Protein AF-A0A453P6X0-F1 (afdb_monomer_lite)

Sequence (161 aa):
MDALMANYGSDSDDDNEPATVAGGAPEPQEASVLLPPPPLDLLQPPNFVDYSTIAQGSRIRSFPHVEGNYALHVYIPVVIPFNARKQLTLVMRRAASLVPDLYAVDADYALSELCKDEQKLEKVLLGREFHVSLGRTVGIQVHQIDSLVAMLRQKFQSQQR

Radius of gyration: 31.09 Å; chains: 1; bounding box: 49×92×67 Å

InterPro domains:
  IPR027521 U6 snRNA phosphodiesterase 1 [PF09749] (52-159)
  IPR027521 U6 snRNA phosphodiesterase 1 [PTHR13522] (1-161)

Foldseek 3Di:
DDDDDDDDDDDDDDDDDYDDDDDDDDDDDDPPPPPDDDPCVVVDDPPPDPPVPDDPADPDDPDDDDPFKDKDWDWAKDQQDPVCLVVVLVVLCVVCVVPVQDDAHPQRDGSPVCNVPSVSCCCVHRRDIDIGTPDDIDIDGPVCVVVVVVVVVVVVVVVPD

Structure (mmCIF, N/CA/C/O backbone):
data_AF-A0A453P6X0-F1
#
_entry.id   AF-A0A453P6X0-F1
#
loop_
_atom_site.group_PDB
_atom_site.id
_atom_site.type_symbol
_atom_site.label_atom_id
_atom_site.label_alt_id
_atom_site.label_comp_id
_atom_site.label_asym_id
_atom_site.label_entity_id
_atom_site.label_seq_id
_atom_site.pdbx_PDB_ins_code
_atom_site.Cartn_x
_atom_site.Cartn_y
_atom_site.Cartn_z
_atom_site.occupancy
_atom_site.B_iso_or_equiv
_atom_site.auth_seq_id
_atom_site.auth_comp_id
_atom_site.auth_asym_id
_atom_site.auth_atom_id
_atom_site.pdbx_PDB_model_num
ATOM 1 N N . MET A 1 1 ? 9.789 -19.888 -43.578 1.00 48.50 1 MET A N 1
ATOM 2 C CA . MET A 1 1 ? 8.833 -19.491 -42.521 1.00 48.50 1 M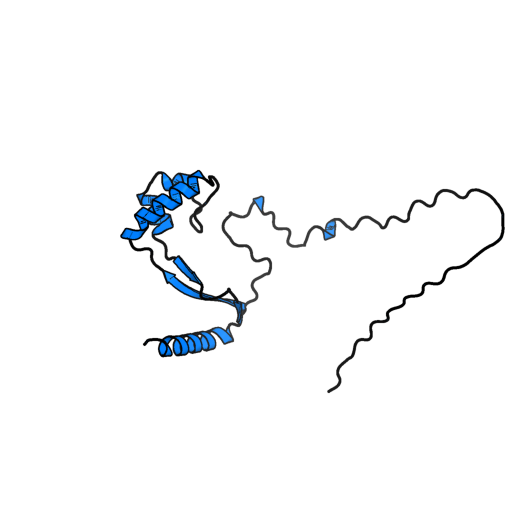ET A CA 1
ATOM 3 C C . MET A 1 1 ? 7.791 -20.575 -42.560 1.00 48.50 1 MET A C 1
ATOM 5 O O . MET A 1 1 ? 6.881 -20.490 -43.369 1.00 48.50 1 MET A O 1
ATOM 9 N N . ASP A 1 2 ? 7.996 -21.624 -41.775 1.00 43.59 2 ASP A N 1
ATOM 10 C CA . ASP A 1 2 ? 7.199 -22.842 -41.868 1.00 43.59 2 ASP A CA 1
ATOM 11 C C . ASP A 1 2 ? 6.525 -23.042 -40.519 1.00 43.59 2 ASP A C 1
ATOM 13 O O . ASP A 1 2 ? 7.148 -23.420 -39.527 1.00 43.59 2 ASP A O 1
ATOM 17 N N . ALA A 1 3 ? 5.257 -22.640 -40.471 1.00 48.53 3 ALA A N 1
ATOM 18 C CA . ALA A 1 3 ? 4.402 -22.789 -39.311 1.00 48.53 3 ALA A CA 1
ATOM 19 C C . ALA A 1 3 ? 3.953 -24.253 -39.224 1.00 48.53 3 ALA A C 1
ATOM 21 O O . ALA A 1 3 ? 3.257 -24.752 -40.106 1.00 48.53 3 ALA A O 1
ATOM 22 N N . LEU A 1 4 ? 4.362 -24.944 -38.160 1.00 58.94 4 LEU A N 1
ATOM 23 C CA . LEU A 1 4 ? 3.885 -26.286 -37.838 1.00 58.94 4 LEU A CA 1
ATOM 24 C C . LEU A 1 4 ? 2.421 -26.197 -37.392 1.00 58.94 4 LEU A C 1
ATOM 26 O O . LEU A 1 4 ? 2.120 -25.795 -36.269 1.00 58.94 4 LEU A O 1
ATOM 30 N N . MET A 1 5 ? 1.511 -26.544 -38.299 1.00 52.62 5 MET A N 1
ATOM 31 C CA . MET A 1 5 ? 0.082 -26.662 -38.027 1.00 52.62 5 MET A CA 1
ATOM 32 C C . MET A 1 5 ? -0.174 -28.034 -37.387 1.00 52.62 5 MET A C 1
ATOM 34 O O . MET A 1 5 ? 0.011 -29.065 -38.030 1.00 52.62 5 MET A O 1
ATOM 38 N N . ALA A 1 6 ? -0.549 -28.060 -36.107 1.00 60.06 6 ALA A N 1
ATOM 39 C CA . ALA A 1 6 ? -0.936 -29.291 -35.420 1.00 60.06 6 ALA A CA 1
ATOM 40 C C . ALA A 1 6 ? -2.383 -29.658 -35.790 1.00 60.06 6 ALA A C 1
ATOM 42 O O . ALA A 1 6 ? -3.297 -28.865 -35.562 1.00 60.06 6 ALA A O 1
ATOM 43 N N . ASN A 1 7 ? -2.584 -30.846 -36.367 1.00 49.38 7 ASN A N 1
ATOM 44 C CA . ASN A 1 7 ? -3.898 -31.376 -36.726 1.00 49.38 7 ASN A CA 1
ATOM 45 C C . ASN A 1 7 ? -4.398 -32.291 -35.597 1.00 49.38 7 ASN A C 1
ATOM 47 O O . ASN A 1 7 ? -3.792 -33.329 -35.338 1.00 49.38 7 ASN A O 1
ATOM 51 N N . TYR A 1 8 ? -5.477 -31.903 -34.918 1.00 55.81 8 TYR A N 1
ATOM 52 C CA . TYR A 1 8 ? -6.128 -32.740 -33.909 1.00 55.81 8 TYR A CA 1
ATOM 53 C C . TYR A 1 8 ? -7.170 -33.619 -34.603 1.00 55.81 8 TYR A C 1
ATOM 55 O O . TYR A 1 8 ? -8.148 -33.111 -35.148 1.00 55.81 8 TYR A O 1
ATOM 63 N N . GLY A 1 9 ? -6.935 -34.932 -34.613 1.00 49.19 9 GLY A N 1
ATOM 64 C CA . GLY A 1 9 ? -7.911 -35.916 -35.074 1.00 49.19 9 GLY A CA 1
ATOM 65 C C . GLY A 1 9 ? -9.079 -35.993 -34.094 1.00 49.19 9 GLY A C 1
ATOM 66 O O . GLY A 1 9 ? -8.886 -36.347 -32.933 1.00 49.19 9 GLY A O 1
ATOM 67 N N . SER A 1 10 ? -10.267 -35.623 -34.566 1.00 47.03 10 SER A N 1
ATOM 68 C CA . SER A 1 10 ? -11.547 -35.859 -33.903 1.00 47.03 10 SER A CA 1
ATOM 69 C C . SER A 1 10 ? -12.119 -37.133 -34.506 1.00 47.03 10 SER A C 1
ATOM 71 O O . SER A 1 10 ? -12.556 -37.091 -35.652 1.00 47.03 10 SER A O 1
ATOM 73 N N . ASP A 1 11 ? -12.085 -38.238 -33.767 1.00 49.56 11 ASP A N 1
ATOM 74 C CA . ASP A 1 11 ? -12.757 -39.471 -34.172 1.00 49.56 11 ASP A CA 1
ATOM 75 C C . ASP A 1 11 ? -14.052 -39.587 -33.369 1.00 49.56 11 ASP A C 1
ATOM 77 O O . ASP A 1 11 ? -14.039 -39.651 -32.137 1.00 49.56 11 ASP A O 1
ATOM 81 N N . SER A 1 12 ? -15.164 -39.460 -34.080 1.00 55.75 12 SER A N 1
ATOM 82 C CA . SER A 1 12 ? -16.527 -39.441 -33.564 1.00 55.75 12 SER A CA 1
ATOM 83 C C . SER A 1 12 ? -17.322 -40.386 -34.443 1.00 55.75 12 SER A C 1
ATOM 85 O O . SER A 1 12 ? -17.885 -39.937 -35.436 1.00 55.75 12 SER A O 1
ATOM 87 N N . ASP A 1 13 ? -17.370 -41.658 -34.061 1.00 46.09 13 ASP A N 1
ATOM 88 C CA . ASP A 1 13 ? -18.207 -42.653 -34.722 1.00 46.09 13 ASP A CA 1
ATOM 89 C C . ASP A 1 13 ? -19.317 -43.100 -33.767 1.00 46.09 13 ASP A C 1
ATOM 91 O O . ASP A 1 13 ? -19.083 -43.703 -32.717 1.00 46.09 13 ASP A O 1
ATOM 95 N N . ASP A 1 14 ? -20.530 -42.727 -34.157 1.00 49.50 14 ASP A N 1
ATOM 96 C CA . ASP A 1 14 ? -21.818 -43.100 -33.591 1.00 49.50 14 ASP A CA 1
ATOM 97 C C . ASP A 1 14 ? -22.511 -43.924 -34.682 1.00 49.50 14 ASP A C 1
ATOM 99 O O . ASP A 1 14 ? -22.716 -43.402 -35.774 1.00 49.50 14 ASP A O 1
ATOM 103 N N . ASP A 1 15 ? -22.827 -45.196 -34.426 1.00 46.41 15 ASP A N 1
ATOM 104 C CA . ASP A 1 15 ? -23.746 -45.972 -35.265 1.00 46.41 15 ASP A CA 1
ATOM 105 C C . ASP A 1 15 ? -24.436 -47.070 -34.437 1.00 46.41 15 ASP A C 1
ATOM 107 O O . ASP A 1 15 ? -23.817 -47.933 -33.810 1.00 46.41 15 ASP A O 1
ATOM 111 N N . ASN A 1 16 ? -25.763 -46.997 -34.444 1.00 43.94 16 ASN A N 1
ATOM 112 C CA . ASN A 1 16 ? -26.732 -47.834 -33.742 1.00 43.94 16 ASN A CA 1
ATOM 113 C C . ASN A 1 16 ? -27.550 -48.653 -34.772 1.00 43.94 16 ASN A C 1
ATOM 115 O O . ASN A 1 16 ? -27.639 -48.220 -35.919 1.00 43.94 16 ASN A O 1
ATOM 119 N N . GLU A 1 17 ? -28.206 -49.744 -34.316 1.00 45.22 17 GLU A N 1
ATOM 120 C CA . GLU A 1 17 ? -29.312 -50.551 -34.926 1.00 45.22 17 GLU A CA 1
ATOM 121 C C . GLU A 1 17 ? -29.029 -52.061 -35.253 1.00 45.22 17 GLU A C 1
ATOM 123 O O . GLU A 1 17 ? -27.879 -52.447 -35.455 1.00 45.22 17 GLU A O 1
ATOM 128 N N . PRO A 1 18 ? -30.043 -52.980 -35.204 1.00 49.34 18 PRO A N 1
ATOM 129 C CA . PRO A 1 18 ? -30.036 -54.084 -34.225 1.00 49.34 18 PRO A CA 1
ATOM 130 C C . PRO A 1 18 ? -30.336 -55.529 -34.740 1.00 49.34 18 PRO A C 1
ATOM 132 O O . PRO A 1 18 ? -30.740 -55.754 -35.876 1.00 49.34 18 PRO A O 1
ATOM 135 N N . ALA A 1 19 ? -30.283 -56.472 -33.776 1.00 35.88 19 ALA A N 1
ATOM 136 C CA . ALA A 1 19 ? -31.154 -57.651 -33.540 1.00 35.88 19 ALA A CA 1
ATOM 137 C C . ALA A 1 19 ? -30.797 -59.088 -34.029 1.00 35.88 19 ALA A C 1
ATOM 139 O O . ALA A 1 19 ? -30.548 -59.353 -35.199 1.00 35.88 19 ALA A O 1
ATOM 140 N N . THR A 1 20 ? -31.032 -60.029 -33.082 1.00 31.55 20 THR A N 1
ATOM 141 C CA . THR A 1 20 ? -31.194 -61.517 -33.121 1.00 31.55 20 THR A CA 1
ATOM 142 C C . THR A 1 20 ? -29.903 -62.371 -33.108 1.00 31.55 20 THR A C 1
ATOM 144 O O . THR A 1 20 ? -28.979 -62.068 -33.839 1.00 31.55 20 THR A O 1
ATOM 147 N N . VAL A 1 21 ? -29.701 -63.440 -32.305 1.00 37.12 21 VAL A N 1
ATOM 148 C CA . VAL A 1 21 ? -30.594 -64.469 -31.714 1.00 37.12 21 VAL A CA 1
ATOM 149 C C . VAL A 1 21 ? -29.953 -65.182 -30.486 1.00 37.12 21 VAL A C 1
ATOM 151 O O . VAL A 1 21 ? -28.758 -65.437 -30.465 1.00 37.12 21 VAL A O 1
ATOM 154 N N . ALA A 1 22 ? -30.809 -65.534 -29.516 1.00 37.09 22 ALA A N 1
ATOM 155 C CA . ALA A 1 22 ? -30.817 -66.616 -28.507 1.00 37.09 22 ALA A CA 1
ATOM 156 C C . ALA A 1 22 ? -29.563 -67.455 -28.115 1.00 37.09 22 ALA A C 1
ATOM 158 O O . ALA A 1 22 ? -29.032 -68.210 -28.922 1.00 37.09 22 ALA A O 1
ATOM 159 N N . GLY A 1 23 ? -29.341 -67.562 -26.788 1.00 29.91 23 GLY A N 1
ATOM 160 C CA . GLY A 1 23 ? -29.189 -68.861 -26.100 1.00 29.91 23 GLY A CA 1
ATOM 161 C C . GLY A 1 23 ? -27.986 -69.057 -25.156 1.00 29.91 23 GLY A C 1
ATOM 162 O O . GLY A 1 23 ? -26.886 -69.300 -25.628 1.00 29.91 23 GLY A O 1
ATOM 163 N N . GLY A 1 24 ? -28.239 -69.141 -23.837 1.00 29.08 24 GLY A N 1
ATOM 164 C CA . GLY A 1 24 ? -27.498 -70.050 -22.935 1.00 29.08 24 GLY A CA 1
ATOM 165 C C . GLY A 1 24 ? -26.653 -69.460 -21.787 1.00 29.08 24 GLY A C 1
ATOM 166 O O . GLY A 1 24 ? -25.541 -69.019 -22.016 1.00 29.08 24 GLY A O 1
ATOM 167 N N . ALA A 1 25 ? -27.153 -69.660 -20.555 1.00 36.03 25 ALA A N 1
ATOM 168 C CA . ALA A 1 25 ? -26.466 -69.725 -19.244 1.00 36.03 25 ALA A CA 1
ATOM 169 C C . ALA A 1 25 ? -25.874 -68.435 -18.601 1.00 36.03 25 ALA A C 1
ATOM 171 O O . ALA A 1 25 ? -25.361 -67.571 -19.300 1.00 36.03 25 ALA A O 1
ATOM 172 N N . PRO A 1 26 ? -25.952 -68.286 -17.254 1.00 40.81 26 PRO A N 1
ATOM 173 C CA . PRO A 1 26 ? -25.546 -67.068 -16.553 1.00 40.81 26 PRO A CA 1
ATOM 174 C C . PRO A 1 26 ? -24.046 -67.086 -16.223 1.00 40.81 26 PRO A C 1
ATOM 176 O O . PRO A 1 26 ? -23.593 -67.895 -15.411 1.00 40.81 26 PRO A O 1
ATOM 179 N N . GLU A 1 27 ? -23.283 -66.182 -16.835 1.00 40.12 27 GLU A N 1
ATOM 180 C CA . GLU A 1 27 ? -21.895 -65.898 -16.456 1.00 40.12 27 GLU A CA 1
ATOM 181 C C . GLU A 1 27 ? -21.833 -64.957 -15.233 1.00 40.12 27 GLU A C 1
ATOM 183 O O . GLU A 1 27 ? -22.749 -64.153 -15.021 1.00 40.12 27 GLU A O 1
ATOM 188 N N . PRO A 1 28 ? -20.793 -65.062 -14.384 1.00 44.03 28 PRO A N 1
ATOM 189 C CA . PRO A 1 28 ? -20.684 -64.289 -13.156 1.00 44.03 28 PRO A CA 1
ATOM 190 C C . PRO A 1 28 ? -20.502 -62.804 -13.459 1.00 44.03 28 PRO A C 1
ATOM 192 O O . PRO A 1 28 ? -19.661 -62.420 -14.262 1.00 44.03 28 PRO A O 1
ATOM 195 N N . GLN A 1 29 ? -21.289 -62.005 -12.744 1.00 46.91 29 GLN A N 1
ATOM 196 C CA . GLN A 1 29 ? -21.248 -60.551 -12.634 1.00 46.91 29 GLN A CA 1
ATOM 197 C C . GLN A 1 29 ? -19.856 -59.966 -12.909 1.00 46.91 29 GLN A C 1
ATOM 199 O O . GLN A 1 29 ? -18.945 -60.102 -12.089 1.00 46.91 29 GLN A O 1
ATOM 204 N N . GLU A 1 30 ? -19.728 -59.277 -14.046 1.00 47.91 30 GLU A N 1
ATOM 205 C CA . GLU A 1 30 ? -18.642 -58.342 -14.309 1.00 47.91 30 GLU A CA 1
ATOM 206 C C . GLU A 1 30 ? -18.631 -57.321 -13.172 1.00 47.91 30 GLU A C 1
ATOM 208 O O . GLU A 1 30 ? -19.447 -56.397 -13.106 1.00 47.91 30 GLU A O 1
ATOM 213 N N . ALA A 1 31 ? -17.717 -57.523 -12.226 1.00 52.41 31 ALA A N 1
ATOM 214 C CA . ALA A 1 31 ? -17.300 -56.477 -11.325 1.00 52.41 31 ALA A CA 1
ATOM 215 C C . ALA A 1 31 ? -16.785 -55.355 -12.221 1.00 52.41 31 ALA A C 1
ATOM 217 O O . ALA A 1 31 ? -15.716 -55.470 -12.820 1.00 52.41 31 ALA A O 1
ATOM 218 N N . SER A 1 32 ? -17.617 -54.320 -12.348 1.00 55.25 32 SER A N 1
ATOM 219 C CA . SER A 1 32 ? -17.301 -52.999 -12.869 1.00 55.25 32 SER A CA 1
ATOM 220 C C . SER A 1 32 ? -15.802 -52.760 -12.794 1.00 55.25 32 SER A C 1
ATOM 222 O O . SER A 1 32 ? -15.247 -52.751 -11.691 1.00 55.25 32 SER A O 1
ATOM 224 N N . VAL A 1 33 ? -15.176 -52.627 -13.966 1.00 60.75 33 VAL A N 1
ATOM 225 C CA . VAL A 1 33 ? -13.765 -52.283 -14.154 1.00 60.75 33 VAL A CA 1
ATOM 226 C C . VAL A 1 33 ? -13.553 -50.896 -13.551 1.00 60.75 33 VAL A C 1
ATOM 228 O O . VAL A 1 33 ? -13.554 -49.872 -14.228 1.00 60.75 33 VAL A O 1
ATOM 231 N N . LEU A 1 34 ? -13.479 -50.851 -12.226 1.00 65.62 34 LEU A N 1
ATOM 232 C CA . LEU A 1 34 ? -13.150 -49.666 -11.472 1.00 65.62 34 LEU A CA 1
ATOM 233 C C . LEU A 1 34 ? -11.657 -49.477 -11.662 1.00 65.62 34 LEU A C 1
ATOM 235 O O . LEU A 1 34 ? -10.851 -50.331 -11.286 1.00 65.62 34 LEU A O 1
ATOM 239 N N . LEU A 1 35 ? -11.313 -48.362 -12.300 1.00 65.81 35 LEU A N 1
ATOM 240 C CA . LEU A 1 35 ? -9.937 -47.911 -12.395 1.00 65.81 35 LEU A CA 1
ATOM 241 C C . LEU A 1 35 ? -9.313 -47.936 -10.992 1.00 65.81 35 LEU A C 1
ATOM 243 O O . LEU A 1 35 ? -9.996 -47.595 -10.016 1.00 65.81 35 LEU A O 1
ATOM 247 N N . PRO A 1 36 ? -8.037 -48.342 -10.871 1.00 73.56 36 PRO A N 1
ATOM 248 C CA . PRO A 1 36 ? -7.359 -48.308 -9.590 1.00 73.56 36 PRO A CA 1
ATOM 249 C C . PRO A 1 36 ? -7.455 -46.890 -9.012 1.00 73.56 36 PRO A C 1
ATOM 251 O O . PRO A 1 36 ? -7.342 -45.915 -9.767 1.00 73.56 36 PRO A O 1
ATOM 254 N N . PRO A 1 37 ? -7.691 -46.757 -7.694 1.00 68.81 37 PRO A N 1
ATOM 255 C CA . PRO A 1 37 ? -7.755 -45.451 -7.067 1.00 68.81 37 PRO A CA 1
ATOM 256 C C . PRO A 1 37 ? -6.460 -44.691 -7.375 1.00 68.81 37 PRO A C 1
ATOM 258 O O . PRO A 1 37 ? -5.380 -45.294 -7.351 1.00 68.81 37 PRO A O 1
ATOM 261 N N . PRO A 1 38 ? -6.553 -43.391 -7.703 1.00 68.44 38 PRO A N 1
ATOM 262 C CA . PRO A 1 38 ? -5.385 -42.605 -8.053 1.00 68.44 38 PRO A CA 1
ATOM 263 C C . PRO A 1 38 ? -4.364 -42.690 -6.911 1.00 68.44 38 PRO A C 1
ATOM 265 O O . PRO A 1 38 ? -4.756 -42.604 -5.741 1.00 68.44 38 PRO A O 1
ATOM 268 N N . PRO A 1 39 ? -3.071 -42.883 -7.223 1.00 75.94 39 PRO A N 1
ATOM 269 C CA . PRO A 1 39 ? -2.048 -43.019 -6.201 1.00 75.94 39 PRO A CA 1
ATOM 270 C C . PRO A 1 39 ? -2.046 -41.763 -5.330 1.00 75.94 39 PRO A C 1
ATOM 272 O O . PRO A 1 39 ? -1.879 -40.645 -5.821 1.00 75.94 39 PRO A O 1
ATOM 275 N N . LEU A 1 40 ? -2.261 -41.960 -4.028 1.00 69.38 40 LEU A N 1
ATOM 276 C CA . LEU A 1 40 ? -2.366 -40.881 -3.042 1.00 69.38 40 LEU A CA 1
ATOM 277 C C . LEU A 1 40 ? -1.073 -40.057 -2.954 1.00 69.38 40 LEU A C 1
ATOM 279 O O . LEU A 1 40 ? -1.118 -38.888 -2.579 1.00 69.38 40 LEU A O 1
ATOM 283 N N . ASP A 1 41 ? 0.048 -40.631 -3.392 1.00 65.25 41 ASP A N 1
ATOM 284 C CA . ASP A 1 41 ? 1.347 -39.966 -3.510 1.00 65.25 41 ASP A CA 1
ATOM 285 C C . ASP A 1 41 ? 1.322 -38.773 -4.487 1.00 65.25 41 ASP A C 1
ATOM 287 O O . ASP A 1 41 ? 2.137 -37.865 -4.3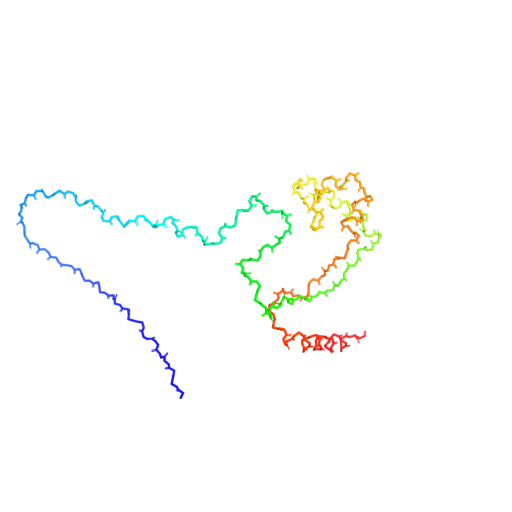63 1.00 65.25 41 ASP A O 1
ATOM 291 N N . LEU A 1 42 ? 0.367 -38.720 -5.431 1.00 59.75 42 LEU A N 1
ATOM 292 C CA . LEU A 1 42 ? 0.165 -37.565 -6.323 1.00 59.75 42 LEU A CA 1
ATOM 293 C C . LEU A 1 42 ? -0.662 -36.439 -5.689 1.00 59.75 42 LEU A C 1
ATOM 295 O O . LEU A 1 42 ? -0.632 -35.310 -6.179 1.00 59.75 42 LEU A O 1
ATOM 299 N N . LEU A 1 43 ? -1.415 -36.720 -4.620 1.00 61.00 43 LEU A N 1
ATOM 300 C CA . LEU A 1 43 ? -2.165 -35.692 -3.888 1.00 61.00 43 LEU A CA 1
ATOM 301 C C . LEU A 1 43 ? -1.252 -34.859 -2.984 1.00 61.00 43 LEU A C 1
ATOM 303 O O . LEU A 1 43 ? -1.643 -33.780 -2.539 1.00 61.00 43 LEU A O 1
ATOM 307 N N . GLN A 1 44 ? -0.038 -35.346 -2.726 1.00 60.72 44 GLN A N 1
ATOM 308 C CA . GLN A 1 44 ? 0.996 -34.617 -2.014 1.00 60.72 44 GLN A CA 1
ATOM 309 C C . GLN A 1 44 ? 1.950 -34.004 -3.042 1.00 60.72 44 GLN A C 1
ATOM 311 O O . GLN A 1 44 ? 2.840 -34.690 -3.545 1.00 60.72 44 GLN A O 1
ATOM 316 N N . PRO A 1 45 ? 1.801 -32.712 -3.394 1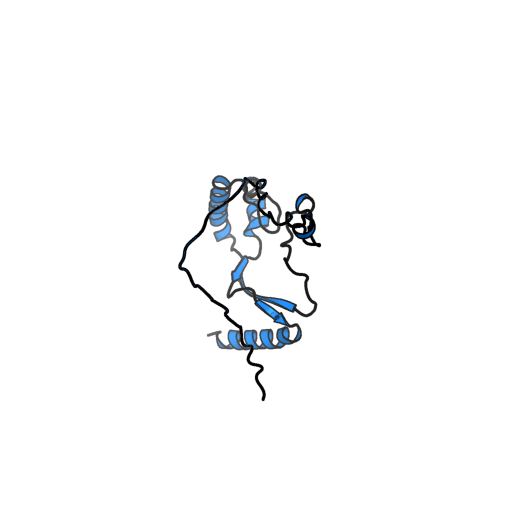.00 61.66 45 PRO A N 1
ATOM 317 C CA . PRO A 1 45 ? 2.841 -32.042 -4.154 1.00 61.66 45 PRO A CA 1
ATOM 318 C C . PRO A 1 45 ? 4.171 -32.194 -3.396 1.00 61.66 45 PRO A C 1
ATOM 320 O O . PRO A 1 45 ? 4.175 -32.086 -2.169 1.00 61.66 45 PRO A O 1
ATOM 323 N N . PRO A 1 46 ? 5.312 -32.374 -4.087 1.00 60.00 46 PRO A N 1
ATOM 324 C CA . PRO A 1 46 ? 6.623 -32.586 -3.455 1.00 60.00 46 PRO A CA 1
ATOM 325 C C . PRO A 1 46 ? 7.071 -31.432 -2.535 1.00 60.00 46 PRO A C 1
ATOM 327 O O . PRO A 1 46 ? 8.068 -31.547 -1.833 1.00 60.00 46 PRO A O 1
ATOM 330 N N . ASN A 1 47 ? 6.302 -30.339 -2.506 1.00 57.62 47 ASN A N 1
ATOM 331 C CA . ASN A 1 47 ? 6.461 -29.186 -1.632 1.00 57.62 47 ASN A CA 1
ATOM 332 C C . ASN A 1 47 ? 5.247 -29.008 -0.697 1.00 57.62 47 ASN A C 1
ATOM 334 O O . ASN A 1 47 ? 4.757 -27.887 -0.552 1.00 57.62 47 ASN A O 1
ATOM 338 N N . PHE A 1 48 ? 4.701 -30.080 -0.111 1.00 54.59 48 PHE A N 1
ATOM 339 C CA . PHE A 1 48 ? 3.663 -29.944 0.915 1.00 54.59 48 PHE A CA 1
ATOM 340 C C . PHE A 1 48 ? 4.288 -29.328 2.171 1.00 54.59 48 PHE A C 1
ATOM 342 O O . PHE A 1 48 ? 4.893 -30.004 2.999 1.00 54.59 48 PHE A O 1
ATOM 349 N N . VAL A 1 49 ? 4.212 -28.003 2.260 1.00 55.66 49 VAL A N 1
ATOM 350 C CA . VAL A 1 49 ? 4.705 -27.245 3.406 1.00 55.66 49 VAL A CA 1
ATOM 351 C C . VAL A 1 49 ? 3.652 -27.345 4.504 1.00 55.66 49 VAL A C 1
ATOM 353 O O . VAL A 1 49 ? 2.502 -26.970 4.287 1.00 55.66 49 VAL A O 1
ATOM 356 N N . ASP A 1 50 ? 4.025 -27.859 5.674 1.00 50.75 50 ASP A N 1
ATOM 357 C CA . ASP A 1 50 ? 3.140 -27.894 6.836 1.00 50.75 50 ASP A CA 1
ATOM 358 C C . ASP A 1 50 ? 2.901 -26.466 7.351 1.00 50.75 50 ASP A C 1
ATOM 360 O O . ASP A 1 50 ? 3.696 -25.896 8.106 1.00 50.75 50 ASP A O 1
ATOM 364 N N . TYR A 1 51 ? 1.792 -25.871 6.910 1.00 52.19 51 TYR A N 1
ATOM 365 C CA . TYR A 1 51 ? 1.387 -24.506 7.247 1.00 52.19 51 TYR A CA 1
ATOM 366 C C . TYR A 1 51 ? 1.115 -24.302 8.745 1.00 52.19 51 TYR A C 1
ATOM 368 O O . TYR A 1 51 ? 0.964 -23.158 9.169 1.00 52.19 51 TYR A O 1
ATOM 376 N N . SER A 1 52 ? 1.074 -25.368 9.554 1.00 54.47 52 SER A N 1
ATOM 377 C CA . SER A 1 52 ? 0.903 -25.261 11.007 1.00 54.47 52 SER A CA 1
ATOM 378 C C . SER A 1 52 ? 2.156 -24.755 11.739 1.00 54.47 52 SER A C 1
ATOM 380 O O . SER A 1 52 ? 2.050 -24.271 12.864 1.00 54.47 52 SER A O 1
ATOM 382 N N . THR A 1 53 ? 3.330 -24.800 11.096 1.00 47.78 53 THR A N 1
ATOM 383 C CA . THR A 1 53 ? 4.622 -24.389 11.685 1.00 47.78 53 THR A CA 1
ATOM 384 C C . THR A 1 53 ? 5.169 -23.066 11.150 1.00 47.78 53 THR A C 1
ATOM 386 O O . THR A 1 53 ? 6.161 -22.546 11.668 1.00 47.78 53 THR A O 1
ATOM 389 N N . ILE A 1 54 ? 4.540 -22.489 10.123 1.00 48.12 54 ILE A N 1
ATOM 390 C CA . ILE A 1 54 ? 5.027 -21.256 9.507 1.00 48.12 54 ILE A CA 1
ATOM 391 C C . ILE A 1 54 ? 4.516 -20.085 10.336 1.00 48.12 54 ILE A C 1
ATOM 393 O O . ILE A 1 54 ? 3.310 -19.853 10.402 1.00 48.12 54 ILE A O 1
ATOM 397 N N . ALA A 1 55 ? 5.441 -19.343 10.953 1.00 45.12 55 ALA A N 1
ATOM 398 C CA . ALA A 1 55 ? 5.147 -18.077 11.609 1.00 45.12 55 ALA A CA 1
ATOM 399 C C . ALA A 1 55 ? 4.261 -17.225 10.683 1.00 45.12 55 ALA A C 1
ATOM 401 O O . ALA A 1 55 ? 4.666 -16.829 9.584 1.00 45.12 55 ALA A O 1
ATOM 402 N N . GLN A 1 56 ? 3.011 -17.051 11.106 1.00 50.84 56 GLN A N 1
ATOM 403 C CA . GLN A 1 56 ? 1.965 -16.365 10.365 1.00 50.84 56 GLN A CA 1
ATOM 404 C C . GLN A 1 56 ? 2.427 -14.927 10.112 1.00 50.84 56 GLN A C 1
ATOM 406 O O . GLN A 1 56 ? 2.619 -14.175 11.055 1.00 50.84 56 GLN A O 1
ATOM 411 N N . GLY A 1 57 ? 2.661 -14.565 8.846 1.00 51.16 57 GLY A N 1
ATOM 412 C CA . GLY A 1 57 ? 3.080 -13.204 8.476 1.00 51.16 57 GLY A CA 1
ATOM 413 C C . GLY A 1 57 ? 3.811 -13.098 7.136 1.00 51.16 57 GLY A C 1
ATOM 414 O O . GLY A 1 57 ? 3.788 -12.058 6.485 1.00 51.16 57 GLY A O 1
ATOM 415 N N . SER A 1 58 ? 4.409 -14.187 6.650 1.00 48.66 58 SER A N 1
ATOM 416 C CA . SER A 1 58 ? 5.034 -14.215 5.325 1.00 48.66 58 SER A CA 1
ATOM 417 C C . SER A 1 58 ? 3.999 -14.570 4.256 1.00 48.66 58 SER A C 1
ATOM 419 O O . SER A 1 58 ? 3.450 -15.671 4.258 1.00 48.66 58 SER A O 1
ATOM 421 N N . ARG A 1 59 ? 3.722 -13.663 3.309 1.00 63.97 59 ARG A N 1
ATOM 422 C CA . ARG A 1 59 ? 2.972 -14.004 2.088 1.00 63.97 59 ARG A CA 1
ATOM 423 C C . ARG A 1 59 ? 3.804 -15.003 1.277 1.00 63.97 59 ARG A C 1
ATOM 425 O O . ARG A 1 59 ? 4.678 -14.610 0.504 1.00 63.97 59 ARG A O 1
ATOM 432 N N . ILE A 1 60 ? 3.526 -16.292 1.456 1.00 57.84 60 ILE A N 1
ATOM 433 C CA . ILE A 1 60 ? 4.212 -17.380 0.756 1.00 57.84 60 ILE A CA 1
ATOM 434 C C . ILE A 1 60 ? 3.856 -17.293 -0.729 1.00 57.84 60 ILE A C 1
ATOM 436 O O . ILE A 1 60 ? 2.686 -17.310 -1.118 1.00 57.84 60 ILE A O 1
ATOM 440 N N . ARG A 1 61 ? 4.878 -17.161 -1.575 1.00 62.09 61 ARG A N 1
ATOM 441 C CA . ARG A 1 61 ? 4.711 -17.239 -3.027 1.00 62.09 61 ARG A CA 1
ATOM 442 C C . ARG A 1 61 ? 4.456 -18.699 -3.394 1.00 62.09 61 ARG A C 1
ATOM 444 O O . ARG A 1 61 ? 5.190 -19.572 -2.952 1.00 62.09 61 ARG A O 1
ATOM 451 N N . SER A 1 62 ? 3.467 -18.955 -4.248 1.00 70.88 62 SER A N 1
ATOM 452 C CA . SER A 1 62 ? 3.214 -20.295 -4.801 1.00 70.88 62 SER A CA 1
ATOM 453 C C . SER A 1 62 ? 4.322 -20.780 -5.747 1.00 70.88 62 SER A C 1
ATOM 455 O O . SER A 1 62 ? 4.310 -21.933 -6.159 1.00 70.88 62 SER A O 1
ATOM 457 N N . PHE A 1 63 ? 5.266 -19.902 -6.106 1.00 65.06 63 PHE A N 1
ATOM 458 C CA . PHE A 1 63 ? 6.378 -20.193 -7.004 1.00 65.06 63 PHE A CA 1
ATOM 459 C C . PHE A 1 63 ? 7.694 -19.649 -6.430 1.00 65.06 63 PHE A C 1
ATOM 461 O O . PHE A 1 63 ? 7.689 -18.566 -5.826 1.00 65.06 63 PHE A O 1
ATOM 468 N N . PRO A 1 64 ? 8.818 -20.362 -6.629 1.00 71.81 64 PRO A N 1
ATOM 469 C CA . PRO A 1 64 ? 10.129 -19.899 -6.199 1.00 71.81 64 PRO A CA 1
ATOM 470 C C . PRO A 1 64 ? 10.484 -18.574 -6.883 1.00 71.81 64 PRO A C 1
ATOM 472 O O . PRO A 1 64 ? 10.141 -18.340 -8.044 1.00 71.81 64 PRO A O 1
ATOM 475 N N . HIS A 1 65 ? 11.171 -17.688 -6.160 1.00 72.00 65 HIS A N 1
ATOM 476 C CA . HIS A 1 65 ? 11.745 -16.501 -6.784 1.00 72.00 65 HIS A CA 1
ATOM 477 C C . HIS A 1 65 ? 12.827 -16.943 -7.770 1.00 72.00 65 HIS A C 1
ATOM 479 O O . HIS A 1 65 ? 13.787 -17.606 -7.387 1.00 72.00 65 HIS A O 1
ATOM 485 N N . VAL A 1 66 ? 12.654 -16.576 -9.035 1.00 78.00 66 VAL A N 1
ATOM 486 C CA . VAL A 1 66 ? 13.686 -16.731 -10.057 1.00 78.00 66 VAL A CA 1
ATOM 487 C C . VAL A 1 66 ? 14.487 -15.439 -10.083 1.00 78.00 66 VAL A C 1
ATOM 489 O O . VAL A 1 66 ? 13.911 -14.364 -10.278 1.00 78.00 66 VAL A O 1
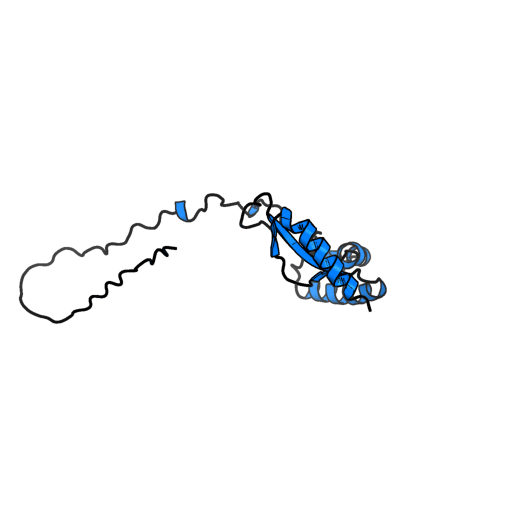ATOM 492 N N . GLU A 1 67 ? 15.796 -15.553 -9.875 1.00 79.12 67 GLU A N 1
ATOM 493 C CA . GLU A 1 67 ? 16.711 -14.418 -9.902 1.00 79.12 67 GLU A CA 1
ATOM 494 C C . GLU A 1 67 ? 16.566 -13.653 -11.224 1.00 79.12 67 GLU A C 1
ATOM 496 O O . GLU A 1 67 ? 16.481 -14.236 -12.305 1.00 79.12 67 GLU A O 1
ATOM 501 N N . GLY A 1 68 ? 16.442 -12.331 -11.125 1.00 83.69 68 GLY A N 1
ATOM 502 C CA . GLY A 1 68 ? 16.145 -11.472 -12.268 1.00 83.69 68 GLY A CA 1
ATOM 503 C C . GLY A 1 68 ? 14.666 -11.118 -12.455 1.00 83.69 68 GLY A C 1
ATOM 504 O O . GLY A 1 68 ? 14.403 -10.198 -13.223 1.00 83.69 68 GLY A O 1
ATOM 505 N N . ASN A 1 69 ? 13.714 -11.749 -11.751 1.00 89.31 69 ASN A N 1
ATOM 506 C CA . ASN A 1 69 ? 12.285 -11.395 -11.805 1.00 89.31 69 ASN A CA 1
ATOM 507 C C . ASN A 1 69 ? 11.834 -10.590 -10.579 1.00 89.31 69 ASN A C 1
ATOM 509 O O . ASN A 1 69 ? 11.674 -11.119 -9.477 1.00 89.31 69 ASN A O 1
ATOM 513 N N . TYR A 1 70 ? 11.537 -9.312 -10.783 1.00 90.06 70 TYR A N 1
ATOM 514 C CA . TYR A 1 70 ? 11.154 -8.367 -9.740 1.00 90.06 70 TYR A CA 1
ATOM 515 C C . TYR A 1 70 ? 9.670 -8.019 -9.814 1.00 90.06 70 TYR A C 1
ATOM 517 O O . TYR A 1 70 ? 9.063 -8.008 -10.881 1.00 90.06 70 TYR A O 1
ATOM 525 N N . ALA A 1 71 ? 9.076 -7.725 -8.659 1.00 91.75 71 ALA A N 1
ATOM 526 C CA . ALA A 1 71 ? 7.727 -7.185 -8.590 1.00 91.75 71 ALA A CA 1
ATOM 527 C C . ALA A 1 71 ? 7.800 -5.658 -8.665 1.00 91.75 71 ALA A C 1
ATOM 529 O O . ALA A 1 71 ? 8.404 -5.022 -7.804 1.00 91.75 71 ALA A O 1
ATOM 530 N N . LEU A 1 72 ? 7.168 -5.079 -9.676 1.00 93.25 72 LEU A N 1
ATOM 531 C CA . LEU A 1 72 ? 6.957 -3.647 -9.790 1.00 93.25 72 LEU A CA 1
ATOM 532 C C . LEU A 1 72 ? 5.582 -3.293 -9.239 1.00 93.25 72 LEU A C 1
ATOM 534 O O . LEU A 1 72 ? 4.567 -3.853 -9.655 1.00 93.25 72 LEU A O 1
ATOM 538 N N . HIS A 1 73 ? 5.539 -2.297 -8.364 1.00 95.31 73 HIS A N 1
ATOM 539 C CA . HIS A 1 73 ? 4.309 -1.678 -7.897 1.00 95.31 73 HIS A CA 1
ATOM 540 C C . HIS A 1 73 ? 4.516 -0.168 -7.822 1.00 95.31 73 HIS A C 1
ATOM 542 O O . HIS A 1 73 ? 5.509 0.299 -7.272 1.00 95.31 73 HIS A O 1
ATOM 548 N N . VAL A 1 74 ? 3.601 0.585 -8.431 1.00 95.56 74 VAL A N 1
ATOM 549 C CA . VAL A 1 74 ? 3.660 2.048 -8.482 1.00 95.56 74 VAL A CA 1
ATOM 550 C C . VAL A 1 74 ? 2.549 2.600 -7.602 1.00 95.56 74 VAL A C 1
ATOM 552 O O . VAL A 1 74 ? 1.385 2.212 -7.743 1.00 95.56 74 VAL A O 1
ATOM 555 N N . TYR A 1 75 ? 2.903 3.508 -6.699 1.00 95.81 75 TYR A N 1
ATOM 556 C CA . TYR A 1 75 ? 1.982 4.055 -5.715 1.00 95.81 75 TYR A CA 1
ATOM 557 C C . TYR A 1 75 ? 2.333 5.498 -5.338 1.00 95.81 75 TYR A C 1
ATOM 559 O O . TYR A 1 75 ? 3.441 5.970 -5.592 1.00 95.81 75 TYR A O 1
ATOM 567 N N . ILE A 1 76 ? 1.376 6.188 -4.719 1.00 95.06 76 ILE A N 1
ATOM 568 C CA . ILE A 1 76 ? 1.576 7.489 -4.072 1.00 95.06 76 ILE A CA 1
ATOM 569 C C . ILE A 1 76 ? 1.662 7.254 -2.560 1.00 95.06 76 ILE A C 1
ATOM 571 O O . ILE A 1 76 ? 0.706 6.698 -2.010 1.00 95.06 76 ILE A O 1
ATOM 575 N N . PRO A 1 77 ? 2.756 7.644 -1.881 1.00 94.94 77 PRO A N 1
ATOM 576 C CA . PRO A 1 77 ? 2.857 7.524 -0.432 1.00 94.94 77 PRO A CA 1
ATOM 577 C C . PRO A 1 77 ? 1.898 8.502 0.253 1.00 94.94 77 PRO A C 1
ATOM 579 O O . PRO A 1 77 ? 1.740 9.650 -0.166 1.00 94.94 77 PRO A O 1
ATOM 582 N N . VAL A 1 78 ? 1.250 8.043 1.317 1.00 94.44 78 VAL A N 1
ATOM 583 C CA . VAL A 1 78 ? 0.281 8.803 2.106 1.00 94.44 78 VAL A CA 1
ATOM 584 C C . VAL A 1 78 ? 0.605 8.635 3.581 1.00 94.44 78 VAL A C 1
ATOM 586 O O . VAL A 1 78 ? 0.490 7.551 4.148 1.00 94.44 78 VAL A O 1
ATOM 589 N N . VAL A 1 79 ? 0.944 9.746 4.228 1.00 92.25 79 VAL A N 1
ATOM 590 C CA . VAL A 1 79 ? 1.065 9.812 5.684 1.00 92.25 79 VAL A CA 1
ATOM 591 C C . VAL A 1 79 ? -0.230 10.375 6.246 1.00 92.25 79 VAL A C 1
ATOM 593 O O . VAL A 1 79 ? -0.665 11.459 5.855 1.00 92.25 79 VAL A O 1
ATOM 596 N N . ILE A 1 80 ? -0.851 9.652 7.177 1.00 92.00 80 ILE A N 1
ATOM 597 C CA . ILE A 1 80 ? -2.100 10.100 7.794 1.00 92.00 80 ILE A CA 1
ATOM 598 C C . ILE A 1 80 ? -1.794 11.261 8.752 1.00 92.00 80 ILE A C 1
ATOM 600 O O . ILE A 1 80 ? -1.067 11.061 9.741 1.00 92.00 80 ILE A O 1
ATOM 604 N N . PRO A 1 81 ? -2.347 12.463 8.503 1.00 91.19 81 PRO A N 1
ATOM 605 C CA . PRO A 1 81 ? -2.089 13.625 9.336 1.00 91.19 81 PRO A CA 1
ATOM 606 C C . PRO A 1 81 ? -2.752 13.459 10.706 1.00 91.19 81 PRO A C 1
ATOM 608 O O . PRO A 1 81 ? -3.801 12.827 10.841 1.00 91.19 81 PRO A O 1
ATOM 611 N N . PHE A 1 82 ? -2.141 14.039 11.741 1.00 87.50 82 PHE A N 1
ATOM 612 C CA . PHE A 1 82 ? -2.539 13.829 13.138 1.00 87.50 82 PHE A CA 1
ATOM 613 C C . PHE A 1 82 ? -4.013 14.172 13.418 1.00 87.50 82 PHE A C 1
ATOM 615 O O . PHE A 1 82 ? -4.696 13.461 14.150 1.00 87.50 82 PHE A O 1
ATOM 622 N N . ASN A 1 83 ? -4.542 15.215 12.776 1.00 89.12 83 ASN A N 1
ATOM 623 C CA . ASN A 1 83 ? -5.948 15.612 12.892 1.00 89.12 83 ASN A CA 1
ATOM 624 C C . ASN A 1 83 ? -6.930 14.544 12.370 1.00 89.12 83 ASN A C 1
ATOM 626 O O . ASN A 1 83 ? -8.011 14.387 12.936 1.00 89.12 83 ASN A O 1
ATOM 630 N N . ALA A 1 84 ? -6.559 13.795 11.329 1.00 89.88 84 ALA A N 1
ATOM 631 C CA . ALA A 1 84 ? -7.381 12.731 10.758 1.00 89.88 84 ALA A CA 1
ATOM 632 C C . ALA A 1 84 ? -7.302 11.423 11.562 1.00 89.88 84 ALA A C 1
ATOM 634 O O . ALA A 1 84 ? -8.236 10.620 11.514 1.00 89.88 84 ALA A O 1
ATOM 635 N N . ARG A 1 85 ? -6.226 11.214 12.338 1.00 90.38 85 ARG A N 1
ATOM 636 C CA . ARG A 1 85 ? -6.018 9.978 13.113 1.00 90.38 85 ARG A CA 1
ATOM 637 C C . ARG A 1 85 ? -7.138 9.725 14.110 1.00 90.38 85 ARG A C 1
ATOM 639 O O . ARG A 1 85 ? -7.670 8.626 14.128 1.00 90.38 85 ARG A O 1
ATOM 646 N N . LYS A 1 86 ? -7.587 10.754 14.834 1.00 88.19 86 LYS A N 1
ATOM 647 C CA . LYS A 1 86 ? -8.687 10.638 15.810 1.00 88.19 86 LYS A CA 1
ATOM 648 C C . LYS A 1 86 ? -9.978 10.087 15.199 1.00 88.19 86 LYS A C 1
ATOM 650 O O . LYS A 1 86 ? -10.628 9.223 15.782 1.00 88.19 86 LYS A O 1
ATOM 655 N N . GLN A 1 87 ? -10.342 10.570 14.009 1.00 90.56 87 GLN A N 1
ATOM 656 C CA . GLN A 1 87 ? -11.531 10.088 13.297 1.00 90.56 87 GLN A CA 1
ATOM 657 C C . GLN A 1 87 ? -11.351 8.638 12.849 1.00 90.56 87 GLN A C 1
ATOM 659 O O . GLN A 1 87 ? -12.253 7.815 12.988 1.00 90.56 87 GLN A O 1
ATOM 664 N N . LEU A 1 88 ? -10.156 8.304 12.369 1.00 92.19 88 LEU A N 1
ATOM 665 C CA . LEU A 1 88 ? -9.846 6.956 11.926 1.00 92.19 88 LEU A CA 1
ATOM 666 C C . LEU A 1 88 ? -9.805 5.963 13.098 1.00 92.19 88 LEU A C 1
ATOM 668 O O . LEU A 1 88 ? -10.321 4.860 12.963 1.00 92.19 88 LEU A O 1
ATOM 672 N N . THR A 1 89 ? -9.314 6.367 14.271 1.00 91.38 89 THR A N 1
ATOM 673 C CA . THR A 1 89 ? -9.357 5.586 15.520 1.00 91.38 89 THR A CA 1
ATOM 674 C C . THR A 1 89 ? -10.787 5.182 15.882 1.00 91.38 89 THR A C 1
ATOM 676 O O . THR A 1 89 ? -11.027 4.026 16.240 1.00 91.38 89 THR A O 1
ATOM 679 N N . LEU A 1 90 ? -11.762 6.086 15.731 1.00 91.44 90 LEU A N 1
ATOM 680 C CA . LEU A 1 90 ? -13.173 5.769 15.970 1.00 91.44 90 LEU A CA 1
ATOM 681 C C . LEU A 1 90 ? -13.687 4.692 15.002 1.00 91.44 90 LEU A C 1
ATOM 683 O O . LEU A 1 90 ? -14.355 3.744 15.425 1.00 91.44 90 LEU A O 1
ATOM 687 N N . VAL A 1 91 ? -13.347 4.813 13.716 1.00 92.62 91 VAL A N 1
ATOM 688 C CA . VAL A 1 91 ? -13.714 3.825 12.689 1.00 92.62 91 VAL A CA 1
ATOM 689 C C . VAL A 1 91 ? -13.055 2.475 12.972 1.00 92.62 91 VAL A C 1
ATOM 691 O O . VAL A 1 91 ? -13.731 1.451 12.909 1.00 92.62 91 VAL A O 1
ATOM 694 N N . MET A 1 92 ? -11.778 2.462 13.360 1.00 91.81 92 MET A N 1
ATOM 695 C CA . MET A 1 92 ? -11.047 1.237 13.704 1.00 91.81 92 MET A CA 1
ATOM 696 C C . MET A 1 92 ? -11.641 0.542 14.928 1.00 91.81 92 MET A C 1
ATOM 698 O O . MET A 1 92 ? -11.820 -0.671 14.909 1.00 91.81 92 MET A O 1
ATOM 702 N N . ARG A 1 93 ? -12.045 1.293 15.959 1.00 91.12 93 ARG A N 1
ATOM 703 C CA . ARG A 1 93 ? -12.734 0.727 17.131 1.00 91.12 93 ARG A CA 1
ATOM 704 C C . ARG A 1 93 ? -14.064 0.085 16.748 1.00 91.12 93 ARG A C 1
ATOM 706 O O . ARG A 1 93 ? -14.399 -0.996 17.233 1.00 91.12 93 ARG A O 1
ATOM 713 N N . ARG A 1 94 ? -14.817 0.732 15.857 1.00 93.75 94 ARG A N 1
ATOM 714 C CA . ARG A 1 94 ? -16.058 0.163 15.325 1.00 93.75 94 ARG A CA 1
ATOM 715 C C . ARG A 1 94 ? -15.780 -1.112 14.529 1.00 93.75 94 ARG A C 1
ATOM 717 O O . ARG A 1 94 ? -16.476 -2.098 14.739 1.00 93.75 94 ARG A O 1
ATOM 724 N N . ALA A 1 95 ? -14.758 -1.113 13.675 1.00 93.06 95 ALA A N 1
ATOM 725 C CA . ALA A 1 95 ? -14.351 -2.291 12.912 1.00 93.06 95 ALA A CA 1
ATOM 726 C C . ALA A 1 95 ? -13.945 -3.453 13.833 1.00 93.06 95 ALA A C 1
ATOM 728 O O . ALA A 1 95 ? -14.452 -4.554 13.658 1.00 93.06 95 ALA A O 1
ATOM 729 N N . ALA A 1 96 ? -13.145 -3.190 14.871 1.00 92.50 96 ALA A N 1
ATOM 730 C CA . ALA A 1 96 ? -12.750 -4.183 15.875 1.00 92.50 96 ALA A CA 1
ATOM 731 C C . ALA A 1 96 ? -13.943 -4.773 16.645 1.00 92.50 96 ALA A C 1
ATOM 733 O O . ALA A 1 96 ? -13.908 -5.926 17.058 1.00 92.50 96 ALA A O 1
ATOM 734 N N . SER A 1 97 ? -15.002 -3.982 16.845 1.00 92.94 97 SER A N 1
ATOM 735 C CA . SER A 1 97 ? -16.224 -4.445 17.519 1.00 92.94 97 SER A CA 1
ATOM 736 C C . SER A 1 97 ? -17.088 -5.329 16.613 1.00 92.94 97 SER A C 1
ATOM 738 O O . SER A 1 97 ? -17.806 -6.191 17.106 1.00 92.94 97 SER A O 1
ATOM 740 N N . LEU A 1 98 ? -17.048 -5.095 15.297 1.00 94.94 98 LEU A N 1
ATOM 741 C CA . LEU A 1 98 ? -17.795 -5.872 14.303 1.00 94.94 98 LEU A CA 1
ATOM 742 C C . LEU A 1 98 ? -17.053 -7.148 13.889 1.00 94.94 98 LEU A C 1
ATOM 744 O O . LEU A 1 98 ? -17.692 -8.146 13.571 1.00 94.94 98 LEU A O 1
ATOM 748 N N . VAL A 1 99 ? -15.720 -7.102 13.877 1.00 94.06 99 VAL A N 1
ATOM 749 C CA . VAL A 1 99 ? -14.843 -8.203 13.475 1.00 94.06 99 VAL A CA 1
ATOM 750 C C . VAL A 1 99 ? -13.748 -8.357 14.539 1.00 94.06 99 VAL A C 1
ATOM 752 O O . VAL A 1 99 ? -12.726 -7.668 14.465 1.00 94.06 99 VAL A O 1
ATOM 755 N N . PRO A 1 100 ? -13.957 -9.219 15.552 1.00 87.00 100 PRO A N 1
ATOM 756 C CA . PRO A 1 100 ? -13.034 -9.360 16.680 1.00 87.00 100 PRO A CA 1
ATOM 757 C C . PRO A 1 100 ? -11.689 -9.991 16.291 1.00 87.00 100 PRO A C 1
ATOM 759 O O . PRO A 1 100 ? -10.677 -9.680 16.918 1.00 87.00 100 PRO A O 1
ATOM 762 N N . ASP A 1 101 ? -11.664 -10.790 15.222 1.00 90.44 101 ASP A N 1
ATOM 763 C CA . ASP A 1 101 ? -10.479 -11.516 14.740 1.00 90.44 101 ASP A CA 1
ATOM 764 C C . ASP A 1 101 ? -9.635 -10.691 13.750 1.00 90.44 101 ASP A C 1
ATOM 766 O O . ASP A 1 101 ? -8.901 -11.232 12.923 1.00 90.44 101 ASP A O 1
ATOM 770 N N . LEU A 1 102 ? -9.768 -9.362 13.780 1.00 91.19 102 LEU A N 1
ATOM 771 C CA . LEU A 1 102 ? -9.026 -8.472 12.895 1.00 91.19 102 LEU A CA 1
ATOM 772 C C . LEU A 1 102 ? -7.642 -8.161 13.479 1.00 91.19 102 LEU A C 1
ATOM 774 O O . LEU A 1 102 ? -7.527 -7.723 14.624 1.00 91.19 102 LEU A O 1
ATOM 778 N N . TYR A 1 103 ? -6.599 -8.319 12.666 1.00 90.56 103 TYR A N 1
ATOM 779 C CA . TYR A 1 103 ? -5.209 -8.054 13.044 1.00 90.56 103 TYR A CA 1
ATOM 780 C C . TYR A 1 103 ? -4.626 -6.884 12.253 1.00 90.56 103 TYR A C 1
ATOM 782 O O . TYR A 1 103 ? -4.983 -6.638 11.098 1.00 90.56 103 TYR A O 1
ATOM 790 N N . ALA A 1 104 ? -3.711 -6.155 12.884 1.00 85.88 104 ALA A N 1
ATOM 791 C CA . ALA A 1 104 ? -2.918 -5.133 12.223 1.00 85.88 104 ALA A CA 1
ATOM 792 C C . ALA A 1 104 ? -1.854 -5.789 11.326 1.00 85.88 104 ALA A C 1
ATOM 794 O O . ALA A 1 104 ? -1.000 -6.534 11.807 1.00 85.88 104 ALA A O 1
ATOM 795 N N . VAL A 1 105 ? -1.901 -5.475 10.029 1.00 81.25 105 VAL A N 1
ATOM 796 C CA . VAL A 1 105 ? -0.923 -5.938 9.031 1.00 81.25 105 VAL A CA 1
ATOM 797 C C . VAL A 1 105 ? 0.484 -5.459 9.423 1.00 81.25 105 VAL A C 1
ATOM 799 O O . VAL A 1 105 ? 0.649 -4.321 9.868 1.00 81.25 105 VAL A O 1
ATOM 802 N N . ASP A 1 106 ? 1.486 -6.333 9.294 1.00 76.12 106 ASP A N 1
ATOM 803 C CA . ASP A 1 106 ? 2.904 -6.085 9.626 1.00 76.12 106 ASP A CA 1
ATOM 804 C C . ASP A 1 106 ? 3.192 -5.752 11.106 1.00 76.12 106 ASP A C 1
ATOM 806 O O . ASP A 1 106 ? 4.230 -5.158 11.434 1.00 76.12 106 ASP A O 1
ATOM 810 N N . ALA A 1 107 ? 2.257 -6.041 12.011 1.00 75.25 107 ALA A N 1
ATOM 811 C CA . ALA A 1 107 ? 2.416 -5.784 13.441 1.00 75.25 107 ALA A CA 1
ATOM 812 C C . ALA A 1 107 ? 2.013 -6.967 14.330 1.00 75.25 107 ALA A C 1
ATOM 814 O O . ALA A 1 107 ? 2.316 -6.927 15.517 1.00 75.25 107 ALA A O 1
ATOM 815 N N . ASP A 1 108 ? 1.307 -7.962 13.783 1.00 81.62 108 ASP A N 1
ATOM 816 C C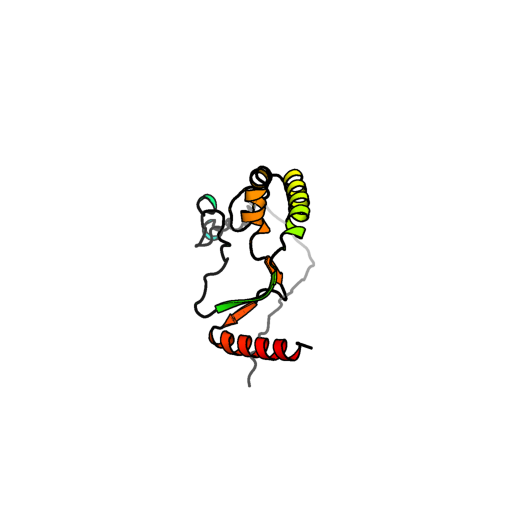A . ASP A 1 108 ? 0.826 -9.166 14.477 1.00 81.62 108 ASP A CA 1
ATOM 817 C C . ASP A 1 108 ? 0.069 -8.884 15.791 1.00 81.62 108 ASP A C 1
ATOM 819 O O . ASP A 1 108 ? 0.011 -9.710 16.698 1.00 81.62 108 ASP A O 1
ATOM 823 N N . TYR A 1 109 ? -0.555 -7.704 15.894 1.00 85.38 109 TYR A N 1
ATOM 824 C CA . TYR A 1 109 ? -1.395 -7.313 17.027 1.00 85.38 109 TYR A CA 1
ATOM 825 C C . TYR A 1 109 ? -2.870 -7.399 16.655 1.00 85.38 109 TYR A C 1
ATOM 827 O O . TYR A 1 109 ? -3.285 -6.875 15.617 1.00 85.38 109 TYR A O 1
ATOM 835 N N . ALA A 1 110 ? -3.678 -7.974 17.544 1.00 90.31 110 ALA A N 1
ATOM 836 C CA . ALA A 1 110 ? -5.126 -7.917 17.421 1.00 90.31 110 ALA A CA 1
ATOM 837 C C . ALA A 1 110 ? -5.604 -6.460 17.522 1.00 90.31 110 ALA A C 1
ATOM 839 O O . ALA A 1 110 ? -5.194 -5.702 18.412 1.00 90.31 110 ALA A O 1
ATOM 840 N N . LEU A 1 111 ? -6.505 -6.055 16.627 1.00 90.88 111 LEU A N 1
ATOM 841 C CA . LEU A 1 111 ? -7.032 -4.692 16.601 1.00 90.88 111 LEU A CA 1
ATOM 842 C C . LEU A 1 111 ? -7.796 -4.370 17.893 1.00 90.88 111 LEU A C 1
ATOM 844 O O . LEU A 1 111 ? -7.723 -3.250 18.393 1.00 90.88 111 LEU A O 1
ATOM 848 N N . SER A 1 112 ? -8.468 -5.367 18.472 1.00 88.94 112 SER A N 1
ATOM 849 C CA . SER A 1 112 ? -9.195 -5.263 19.741 1.00 88.94 112 SER A CA 1
ATOM 850 C C . SER A 1 112 ? -8.288 -4.913 20.928 1.00 88.94 112 SER A C 1
ATOM 852 O O . SER A 1 112 ? -8.671 -4.112 21.782 1.00 88.94 112 SER A O 1
ATOM 854 N N . GLU A 1 113 ? -7.070 -5.456 20.980 1.00 89.69 113 GLU A N 1
ATOM 855 C CA . GLU A 1 113 ? -6.065 -5.093 21.983 1.00 89.69 113 GLU A CA 1
ATOM 856 C C . GLU A 1 113 ? -5.536 -3.686 21.751 1.00 89.69 113 GLU A C 1
ATOM 858 O O . GLU A 1 113 ? -5.375 -2.909 22.693 1.00 89.69 113 GLU A O 1
ATOM 863 N N . LEU A 1 114 ? -5.303 -3.348 20.486 1.00 89.25 114 LEU A N 1
ATOM 864 C CA . LEU A 1 114 ? -4.765 -2.060 20.101 1.00 89.25 114 LEU A CA 1
ATOM 865 C C . LEU A 1 114 ? -5.751 -0.922 20.408 1.00 89.25 114 LEU A C 1
ATOM 867 O O . LEU A 1 114 ? -5.345 0.137 20.868 1.00 89.25 114 LEU A O 1
ATOM 871 N N . CYS A 1 115 ? -7.056 -1.159 20.269 1.00 89.00 115 CYS A N 1
ATOM 872 C CA . CYS A 1 115 ? -8.098 -0.192 20.615 1.00 89.00 115 CYS A CA 1
ATOM 873 C C . CYS A 1 115 ? -8.198 0.150 22.114 1.00 89.00 115 CYS A C 1
ATOM 875 O O . CYS A 1 115 ? -8.856 1.143 22.437 1.00 89.00 115 CYS A O 1
ATOM 877 N N . LYS A 1 116 ? -7.581 -0.630 23.016 1.00 89.62 116 LYS A N 1
ATOM 878 C CA . LYS A 1 116 ? -7.537 -0.332 24.463 1.00 89.62 116 LYS A CA 1
ATOM 879 C C . LYS A 1 116 ? -6.550 0.788 24.795 1.00 89.62 116 LYS A C 1
ATOM 881 O O . LYS A 1 116 ? -6.735 1.479 25.790 1.00 89.62 116 LYS A O 1
ATOM 886 N N . ASP A 1 117 ? -5.527 0.964 23.961 1.00 89.81 117 ASP A N 1
ATOM 887 C CA . ASP A 1 117 ? -4.494 1.986 24.109 1.00 89.81 117 ASP A CA 1
ATOM 888 C C . ASP A 1 117 ? -4.459 2.860 22.850 1.00 89.81 117 ASP A C 1
ATOM 890 O O . ASP A 1 117 ? -3.882 2.501 21.822 1.00 89.81 117 ASP A O 1
ATOM 894 N N . GLU A 1 118 ? -5.089 4.032 22.935 1.00 86.75 118 GLU A N 1
ATOM 895 C CA . GLU A 1 118 ? -5.180 4.975 21.818 1.00 86.75 118 GLU A CA 1
ATOM 896 C C . GLU A 1 118 ? -3.800 5.437 21.328 1.00 86.75 118 GLU A C 1
ATOM 898 O O . GLU A 1 118 ? -3.593 5.567 20.122 1.00 86.75 118 GLU A O 1
ATOM 903 N N . GLN A 1 119 ? -2.824 5.602 22.227 1.00 87.56 119 GLN A N 1
ATOM 904 C CA . GLN A 1 119 ? -1.464 6.000 21.852 1.00 87.56 119 GLN A CA 1
ATOM 905 C C . GLN A 1 119 ? -0.765 4.886 21.069 1.00 87.56 119 GLN A C 1
ATOM 907 O O . GLN A 1 119 ? -0.114 5.138 20.049 1.00 87.56 119 GLN A O 1
ATOM 912 N N . LYS A 1 120 ? -0.929 3.635 21.511 1.00 88.31 120 LYS A N 1
ATOM 913 C CA . LYS A 1 120 ? -0.397 2.468 20.800 1.00 88.31 120 LYS A CA 1
ATOM 914 C C . LYS A 1 120 ? -1.088 2.289 19.448 1.00 88.31 120 LYS A C 1
ATOM 916 O O . LYS A 1 120 ? -0.394 2.037 18.467 1.00 88.31 120 LYS A O 1
ATOM 921 N N . LEU A 1 121 ? -2.404 2.484 19.356 1.00 88.50 121 LEU A N 1
ATOM 922 C CA . LEU A 1 121 ? -3.153 2.442 18.093 1.00 88.50 121 LEU A CA 1
ATOM 923 C C . LEU A 1 121 ? -2.676 3.494 17.099 1.00 88.50 121 LEU A C 1
ATOM 925 O O . LEU A 1 121 ? -2.385 3.169 15.945 1.00 88.50 121 LEU A O 1
ATOM 929 N N . GLU A 1 122 ? -2.536 4.737 17.544 1.00 87.50 122 GLU A N 1
ATOM 930 C CA . GLU A 1 122 ? -2.062 5.808 16.678 1.00 87.50 122 GLU A CA 1
ATOM 931 C C . GLU A 1 122 ? -0.627 5.580 16.213 1.00 87.50 122 GLU A C 1
ATOM 933 O O . GLU A 1 122 ? -0.322 5.862 15.059 1.00 87.50 122 GLU A O 1
ATOM 938 N N . LYS A 1 123 ? 0.257 5.062 17.069 1.00 86.12 123 LYS A N 1
ATOM 939 C CA . LYS A 1 123 ? 1.661 4.829 16.710 1.00 86.12 123 LYS A CA 1
ATOM 940 C C . LYS A 1 123 ? 1.848 3.585 15.841 1.00 86.12 123 LYS A C 1
ATOM 942 O O . LYS A 1 123 ? 2.568 3.642 14.849 1.00 86.12 123 LYS A O 1
ATOM 947 N N . VAL A 1 124 ? 1.224 2.470 16.219 1.00 85.88 124 VAL A N 1
ATOM 948 C CA . VAL A 1 124 ? 1.439 1.156 15.596 1.00 85.88 124 VAL A CA 1
ATOM 949 C C . VAL A 1 124 ? 0.602 0.984 14.339 1.00 85.88 124 VAL A C 1
ATOM 951 O O . VAL A 1 124 ? 1.103 0.370 13.411 1.00 85.88 124 VAL A O 1
ATOM 954 N N . LEU A 1 125 ? -0.625 1.502 14.267 1.00 86.69 125 LEU A N 1
ATOM 955 C CA . LEU A 1 125 ? -1.466 1.346 13.076 1.00 86.69 125 LEU A CA 1
ATOM 956 C C . LEU A 1 125 ? -1.422 2.596 12.196 1.00 86.69 125 LEU A C 1
ATOM 958 O O . LEU A 1 125 ? -1.074 2.515 11.024 1.00 86.69 125 LEU A O 1
ATOM 962 N N . LEU A 1 126 ? -1.741 3.764 12.762 1.00 88.31 126 LEU A N 1
ATOM 963 C CA . LEU A 1 126 ? -1.948 4.996 11.983 1.00 88.31 126 LEU A CA 1
ATOM 964 C C . LEU A 1 126 ? -0.670 5.808 11.737 1.00 88.31 126 LEU A C 1
ATOM 966 O O . LEU A 1 126 ? -0.665 6.738 10.932 1.00 88.31 126 LEU A O 1
ATOM 970 N N . GLY A 1 127 ? 0.404 5.479 12.452 1.00 84.19 127 GLY A N 1
ATOM 971 C CA . GLY A 1 127 ? 1.700 6.143 12.373 1.00 84.19 127 GLY A CA 1
ATOM 972 C C . GLY A 1 127 ? 2.554 5.664 11.208 1.00 84.19 127 GLY A C 1
ATOM 973 O O . GLY A 1 127 ? 3.611 6.241 10.964 1.00 84.19 127 GLY A O 1
ATOM 974 N N . ARG A 1 128 ? 2.100 4.623 10.506 1.00 85.56 128 ARG A N 1
ATOM 975 C CA . ARG A 1 128 ? 2.785 4.035 9.358 1.00 85.56 128 ARG A CA 1
ATOM 976 C C . ARG A 1 128 ? 2.527 4.833 8.083 1.00 85.56 128 ARG A C 1
ATOM 978 O O . ARG A 1 128 ? 1.582 5.620 7.994 1.00 85.56 128 ARG A O 1
ATOM 985 N N . GLU A 1 129 ? 3.384 4.609 7.094 1.00 89.56 129 GLU A N 1
ATOM 986 C CA . GLU A 1 129 ? 3.143 5.069 5.732 1.00 89.56 129 GLU A CA 1
ATOM 987 C C . GLU A 1 129 ? 2.109 4.155 5.068 1.00 89.56 129 GLU A C 1
ATOM 989 O O . GLU A 1 129 ? 2.257 2.934 5.040 1.00 89.56 129 GLU A O 1
ATOM 994 N N . PHE A 1 130 ? 1.058 4.765 4.536 1.00 91.25 130 PHE A N 1
ATOM 995 C CA . PHE A 1 130 ? 0.088 4.115 3.667 1.00 91.25 130 PHE A CA 1
ATOM 996 C C . PHE A 1 130 ? 0.374 4.508 2.226 1.00 91.25 130 PHE A C 1
ATOM 998 O O . PHE A 1 130 ? 1.207 5.369 1.947 1.00 91.25 130 PHE A O 1
ATOM 1005 N N . HIS A 1 131 ? -0.340 3.906 1.287 1.00 94.25 131 HIS A N 1
ATOM 1006 C CA . HIS A 1 131 ? -0.204 4.291 -0.102 1.00 94.25 131 HIS A CA 1
ATOM 1007 C C . HIS A 1 131 ? -1.509 4.164 -0.877 1.00 94.25 131 HIS A C 1
ATOM 1009 O O . HIS A 1 131 ? -2.376 3.352 -0.557 1.00 94.25 131 HIS A O 1
ATOM 1015 N N . VAL A 1 132 ? -1.611 4.948 -1.947 1.00 95.75 132 VAL A N 1
ATOM 1016 C CA . VAL A 1 132 ? -2.634 4.783 -2.981 1.00 95.75 132 VAL A CA 1
ATOM 1017 C C . VAL A 1 132 ? -1.981 4.105 -4.175 1.00 95.75 132 VAL A C 1
ATOM 1019 O O . VAL A 1 132 ? -1.065 4.654 -4.786 1.00 95.75 132 VAL A O 1
ATOM 1022 N N . SER A 1 133 ? -2.435 2.896 -4.500 1.00 95.69 133 SER A N 1
ATOM 1023 C CA . SER A 1 133 ? -1.935 2.153 -5.659 1.00 95.69 133 SER A CA 1
ATOM 1024 C C . SER A 1 133 ? -2.351 2.838 -6.961 1.00 95.69 133 SER A C 1
ATOM 1026 O O . SER A 1 133 ? -3.529 3.128 -7.153 1.00 95.69 133 SER A O 1
ATOM 1028 N N . LEU A 1 134 ? -1.401 3.042 -7.876 1.00 94.81 134 LEU A N 1
ATOM 1029 C CA . LEU A 1 134 ? -1.673 3.560 -9.225 1.00 94.81 134 LEU A CA 1
ATOM 1030 C C . LEU A 1 134 ? -1.902 2.447 -10.254 1.00 94.81 134 LEU A C 1
ATOM 1032 O O . LEU A 1 134 ? -2.244 2.710 -11.404 1.00 94.81 134 LEU A O 1
ATOM 1036 N N . GLY A 1 135 ? -1.721 1.193 -9.848 1.00 91.69 135 GLY A N 1
ATOM 1037 C CA . GLY A 1 135 ? -1.925 0.028 -10.691 1.00 91.69 135 GLY A CA 1
ATOM 1038 C C . GLY A 1 135 ? -1.747 -1.270 -9.916 1.00 91.69 135 GLY A C 1
ATOM 1039 O O . GLY A 1 135 ? -1.501 -1.278 -8.709 1.00 91.69 135 GLY A O 1
ATOM 1040 N N . ARG A 1 136 ? -1.879 -2.384 -10.634 1.00 93.25 136 ARG A N 1
ATOM 1041 C CA . ARG A 1 136 ? -1.607 -3.721 -10.099 1.00 93.25 136 ARG A CA 1
ATOM 1042 C C . ARG A 1 136 ? -0.100 -3.954 -10.021 1.00 93.25 136 ARG A C 1
ATOM 1044 O O . ARG A 1 136 ? 0.661 -3.367 -10.786 1.00 93.25 136 ARG A O 1
ATOM 1051 N N . THR A 1 137 ? 0.321 -4.848 -9.133 1.00 93.50 137 THR A N 1
ATOM 1052 C CA . THR A 1 137 ? 1.697 -5.349 -9.128 1.00 93.50 137 THR A CA 1
ATOM 1053 C C . THR A 1 137 ? 1.948 -6.179 -10.387 1.00 93.50 137 THR A C 1
ATOM 1055 O O . THR A 1 137 ? 1.157 -7.070 -10.698 1.00 93.50 137 THR A O 1
ATOM 1058 N N . VAL A 1 138 ? 3.042 -5.909 -11.095 1.00 90.94 138 VAL A N 1
ATOM 1059 C CA . VAL A 1 138 ? 3.441 -6.633 -12.313 1.00 90.94 138 VAL A CA 1
ATOM 1060 C C . VAL A 1 138 ? 4.857 -7.185 -12.175 1.00 90.94 138 VAL A C 1
ATOM 1062 O O . VAL A 1 138 ? 5.671 -6.632 -11.441 1.00 90.94 138 VAL A O 1
ATOM 1065 N N . GLY A 1 139 ? 5.149 -8.292 -12.855 1.00 91.25 139 GLY A N 1
ATOM 1066 C CA . GLY A 1 139 ? 6.504 -8.836 -12.930 1.00 91.25 139 GLY A CA 1
ATOM 1067 C C . GLY A 1 139 ? 7.330 -8.092 -13.976 1.00 91.25 139 GLY A C 1
ATOM 1068 O O . GLY A 1 139 ? 6.842 -7.856 -15.079 1.00 91.25 139 GLY A O 1
ATOM 1069 N N . ILE A 1 140 ? 8.566 -7.740 -13.640 1.00 93.00 140 ILE A N 1
ATOM 1070 C CA . ILE A 1 140 ? 9.539 -7.142 -14.558 1.00 93.00 140 ILE A CA 1
ATOM 1071 C C . ILE A 1 140 ? 10.884 -7.845 -14.434 1.00 93.00 140 ILE A C 1
ATOM 1073 O O . ILE A 1 140 ? 11.193 -8.436 -13.398 1.00 93.00 140 ILE A O 1
ATOM 1077 N N . GLN A 1 141 ? 11.697 -7.758 -15.478 1.00 92.38 141 GLN A N 1
ATOM 1078 C CA . GLN A 1 141 ? 13.056 -8.286 -15.444 1.00 92.38 141 GLN A CA 1
ATOM 1079 C C . GLN A 1 141 ? 14.048 -7.245 -14.922 1.00 92.38 141 GLN A C 1
ATOM 1081 O O . GLN A 1 141 ? 13.839 -6.043 -15.082 1.00 92.38 141 GLN A O 1
ATOM 1086 N N . VAL A 1 142 ? 15.158 -7.701 -14.337 1.00 93.12 142 VAL A N 1
ATOM 1087 C CA . VAL A 1 142 ? 16.189 -6.834 -13.738 1.00 93.12 142 VAL A CA 1
ATOM 1088 C C . VAL A 1 142 ? 16.674 -5.740 -14.689 1.00 93.12 142 VAL A C 1
ATOM 1090 O O . VAL A 1 142 ? 16.747 -4.576 -14.311 1.00 93.12 142 VAL A O 1
ATOM 1093 N N . HIS A 1 143 ? 16.905 -6.084 -15.957 1.00 94.06 143 HIS A N 1
ATOM 1094 C CA . HIS A 1 143 ? 17.399 -5.144 -16.963 1.00 94.06 143 HIS A CA 1
ATOM 1095 C C . HIS A 1 143 ? 16.358 -4.083 -17.368 1.00 94.06 143 HIS A C 1
ATOM 1097 O O . HIS A 1 143 ? 16.701 -3.094 -18.010 1.00 94.06 143 HIS A O 1
ATOM 1103 N N . GLN A 1 144 ? 15.082 -4.286 -17.025 1.00 94.56 144 GLN A N 1
ATOM 1104 C CA . GLN A 1 144 ? 13.991 -3.361 -17.339 1.00 94.56 144 GLN A CA 1
ATOM 1105 C C . GLN A 1 144 ? 13.811 -2.289 -16.258 1.00 94.56 144 GLN A C 1
ATOM 1107 O O . GLN A 1 144 ? 13.175 -1.272 -16.532 1.00 94.56 144 GLN A O 1
ATOM 1112 N N . ILE A 1 145 ? 14.359 -2.494 -15.052 1.00 93.75 145 ILE A N 1
ATOM 1113 C CA . ILE A 1 145 ? 14.120 -1.632 -13.886 1.00 93.75 145 ILE A CA 1
ATOM 1114 C C . ILE A 1 145 ? 14.512 -0.184 -14.192 1.00 93.75 145 ILE A C 1
ATOM 1116 O O . ILE A 1 145 ? 13.661 0.703 -14.127 1.00 93.75 145 ILE A O 1
ATOM 1120 N N . ASP A 1 146 ? 15.763 0.059 -14.581 1.00 96.56 146 ASP A N 1
ATOM 1121 C CA . ASP A 1 146 ? 16.275 1.423 -14.758 1.00 96.56 146 ASP A CA 1
ATOM 1122 C C . ASP A 1 146 ? 15.574 2.163 -15.901 1.00 96.56 146 ASP A C 1
ATOM 1124 O O . ASP A 1 146 ? 15.211 3.333 -15.762 1.00 96.56 146 ASP A O 1
ATOM 1128 N N . SER A 1 147 ? 15.306 1.463 -17.009 1.00 97.25 147 SER A N 1
ATOM 1129 C CA . SER A 1 147 ? 14.564 2.012 -18.148 1.00 97.25 147 SER A CA 1
ATOM 1130 C C . SER A 1 147 ? 13.156 2.446 -17.738 1.00 97.25 147 SER A C 1
ATOM 1132 O O . SER A 1 147 ? 12.714 3.554 -18.059 1.00 97.25 147 SER A O 1
ATOM 1134 N N . LEU A 1 148 ? 12.464 1.604 -16.969 1.00 95.62 148 LEU A N 1
ATOM 1135 C CA . LEU A 1 148 ? 11.105 1.877 -16.532 1.00 95.62 148 LEU A CA 1
ATOM 1136 C C . LEU A 1 148 ? 11.055 2.997 -15.489 1.00 95.62 148 LEU A C 1
ATOM 1138 O O . LEU A 1 148 ? 10.189 3.867 -15.572 1.00 95.62 148 LEU A O 1
ATOM 1142 N N . VAL A 1 149 ? 12.002 3.028 -14.548 1.00 94.88 149 VAL A N 1
ATOM 1143 C CA . VAL A 1 149 ? 12.122 4.106 -13.555 1.00 94.88 149 VAL A CA 1
ATOM 1144 C C . VAL A 1 149 ? 12.408 5.443 -14.238 1.00 94.88 149 VAL A C 1
ATOM 1146 O O . VAL A 1 149 ? 11.765 6.441 -13.906 1.00 94.88 149 VAL A O 1
ATOM 1149 N N . ALA A 1 150 ? 13.326 5.482 -15.207 1.00 96.31 150 ALA A N 1
ATOM 1150 C CA . ALA A 1 150 ? 13.622 6.692 -15.970 1.00 96.31 150 ALA A CA 1
ATOM 1151 C C . ALA A 1 150 ? 12.392 7.181 -16.752 1.00 96.31 150 ALA A C 1
ATOM 1153 O O . ALA A 1 150 ? 12.039 8.360 -16.679 1.00 96.31 150 ALA A O 1
ATOM 1154 N N . MET A 1 151 ? 11.692 6.265 -17.427 1.00 96.19 151 MET A N 1
ATOM 1155 C CA . MET A 1 151 ? 10.462 6.563 -18.163 1.00 96.19 151 MET A CA 1
ATOM 1156 C C . MET A 1 151 ? 9.368 7.123 -17.245 1.00 96.19 151 MET A C 1
ATOM 1158 O O . MET A 1 151 ? 8.793 8.170 -17.549 1.00 96.19 151 MET A O 1
ATOM 1162 N N . LEU A 1 152 ? 9.117 6.483 -16.098 1.00 94.25 152 LEU A N 1
ATOM 1163 C CA . LEU A 1 152 ? 8.124 6.943 -15.123 1.00 94.25 152 LEU A CA 1
ATOM 1164 C C . LEU A 1 152 ? 8.477 8.331 -14.579 1.00 94.25 152 LEU A C 1
ATOM 1166 O O . LEU A 1 152 ? 7.609 9.202 -14.527 1.00 94.25 152 LEU A O 1
ATOM 1170 N N . ARG A 1 153 ? 9.750 8.580 -14.241 1.00 93.38 153 ARG A N 1
ATOM 1171 C CA . ARG A 1 153 ? 10.220 9.900 -13.782 1.00 93.38 153 ARG A CA 1
ATOM 1172 C C . ARG A 1 153 ? 9.976 10.979 -14.831 1.00 93.38 153 ARG A C 1
ATOM 1174 O O . ARG A 1 153 ? 9.392 12.009 -14.505 1.00 93.38 153 ARG A O 1
ATOM 1181 N N . GLN A 1 154 ? 10.356 10.729 -16.082 1.00 95.12 154 GLN A N 1
ATOM 1182 C CA . GLN A 1 154 ? 10.144 11.676 -17.176 1.00 95.12 154 GLN A CA 1
ATOM 1183 C C . GLN A 1 154 ? 8.650 11.967 -17.387 1.00 95.12 154 GLN A C 1
ATOM 1185 O O . GLN A 1 154 ? 8.247 13.125 -17.524 1.00 95.12 154 GLN A O 1
ATOM 1190 N N . LYS A 1 155 ? 7.809 10.926 -17.396 1.00 92.56 155 LYS A N 1
ATOM 1191 C CA . LYS A 1 155 ? 6.364 11.078 -17.603 1.00 92.56 155 LYS A CA 1
ATOM 1192 C C . LYS A 1 155 ? 5.704 11.835 -16.455 1.00 92.56 155 LYS A C 1
ATOM 1194 O O . LYS A 1 155 ? 4.915 12.735 -16.728 1.00 92.56 155 LYS A O 1
ATOM 1199 N N . PHE A 1 156 ? 6.049 11.546 -15.203 1.00 89.81 156 PHE A N 1
ATOM 1200 C CA . PHE A 1 156 ? 5.468 12.255 -14.061 1.00 89.81 156 PHE A CA 1
ATOM 1201 C C . PHE A 1 156 ? 5.967 13.698 -13.926 1.00 89.81 156 PHE A C 1
ATOM 1203 O O . PHE A 1 156 ? 5.179 14.564 -13.558 1.00 89.81 156 PHE A O 1
ATOM 1210 N N . GLN A 1 157 ? 7.213 13.998 -14.307 1.00 87.94 157 GLN A N 1
ATOM 1211 C CA . GLN A 1 157 ? 7.711 15.381 -14.356 1.00 87.94 157 GLN A CA 1
ATOM 1212 C C . GLN A 1 157 ? 6.952 16.233 -15.379 1.00 87.94 157 GLN A C 1
ATOM 1214 O O . GLN A 1 157 ? 6.600 17.369 -15.086 1.00 87.94 157 GLN A O 1
ATOM 1219 N N . SER A 1 158 ? 6.618 15.675 -16.548 1.00 78.06 158 SER A N 1
ATOM 1220 C CA . SER A 1 158 ? 5.849 16.4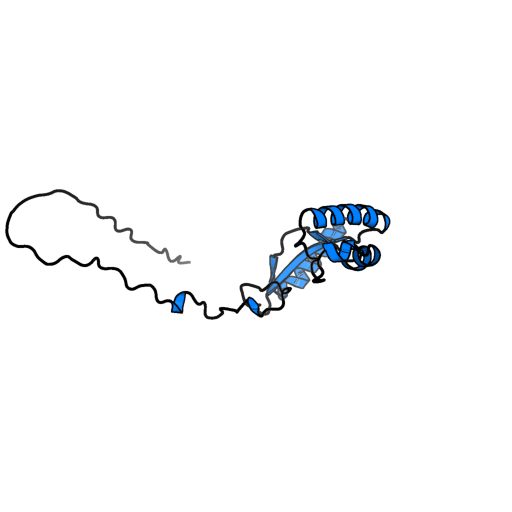01 -17.575 1.00 78.06 158 SER A CA 1
ATOM 1221 C C . SER A 1 158 ? 4.410 16.756 -17.166 1.00 78.06 158 SER A C 1
ATOM 1223 O O . SER A 1 158 ? 3.750 17.527 -17.858 1.00 78.06 158 SER A O 1
ATOM 1225 N N . GLN A 1 159 ? 3.919 16.185 -16.061 1.00 70.12 159 GLN A N 1
ATOM 1226 C CA . GLN A 1 159 ? 2.562 16.379 -15.544 1.00 70.12 159 GLN A CA 1
ATOM 1227 C C . GLN A 1 159 ? 2.506 17.319 -14.328 1.00 70.12 159 GLN A C 1
ATOM 1229 O O . GLN A 1 159 ? 1.410 17.620 -13.856 1.00 70.12 159 GLN A O 1
ATOM 1234 N N . GLN A 1 160 ? 3.648 17.803 -13.820 1.00 61.06 160 GLN A N 1
ATOM 1235 C CA . GLN A 1 160 ? 3.669 18.903 -12.851 1.00 61.06 160 GLN A CA 1
ATOM 1236 C C . GLN A 1 160 ? 3.300 20.201 -13.581 1.00 61.06 160 GLN A C 1
ATOM 1238 O O . GLN A 1 160 ? 4.146 20.826 -14.218 1.00 61.06 160 GLN A O 1
ATOM 1243 N N . ARG A 1 161 ? 2.010 20.547 -13.547 1.00 51.66 161 ARG A N 1
ATOM 1244 C CA . ARG A 1 161 ? 1.493 21.872 -13.908 1.00 51.66 161 ARG A CA 1
ATOM 1245 C C . ARG A 1 161 ? 1.532 22.809 -12.713 1.00 51.66 161 ARG A C 1
ATOM 1247 O O . ARG A 1 161 ? 1.255 22.323 -11.594 1.00 51.66 161 ARG A O 1
#

pLDDT: mean 74.85, std 19.84, range [29.08, 97.25]

Secondary structure (DSSP, 8-state):
---------------------------------PPPPPPGGGTS-TT---TTSS-TT----SSPPPTTEEEE--EEEEEPPHHHHHHHHHHHHHHHHH-TT-EETTTTEEHHHHTT-HHHHHHHTTTSEEEEESS--EEEEGGGHHHHHHHHHHHHHTT--

Organism: Aegilops tauschii subsp. strangulata (NCBI:txid200361)